Protein AF-A0A8W8LDQ9-F1 (afdb_monomer)

Mean predicted aligned error: 19.58 Å

Structure (mmCIF, N/CA/C/O backbone):
data_AF-A0A8W8LDQ9-F1
#
_entry.id   AF-A0A8W8LDQ9-F1
#
loop_
_atom_site.group_PDB
_atom_site.id
_atom_site.type_symbol
_atom_site.label_atom_id
_atom_site.label_alt_id
_atom_site.label_comp_id
_atom_site.label_asym_id
_atom_site.label_entity_id
_atom_site.label_seq_id
_atom_site.pdbx_PDB_ins_code
_atom_site.Cartn_x
_atom_site.Cartn_y
_atom_site.Cartn_z
_atom_site.occupancy
_atom_site.B_iso_or_equiv
_atom_site.auth_seq_id
_atom_site.auth_comp_id
_atom_site.auth_asym_id
_atom_site.auth_atom_id
_atom_site.pdbx_PDB_model_num
ATOM 1 N N . SER A 1 1 ? -53.002 11.509 54.269 1.00 42.97 1 SER A N 1
ATOM 2 C CA . SER A 1 1 ? -52.691 11.162 52.870 1.00 42.97 1 SER A CA 1
ATOM 3 C C . SER A 1 1 ? -51.619 10.084 52.879 1.00 42.97 1 SER A C 1
ATOM 5 O O . SER A 1 1 ? -50.500 10.363 53.295 1.00 42.97 1 SER A O 1
ATOM 7 N N . GLY A 1 2 ? -52.001 8.831 52.618 1.00 49.06 2 G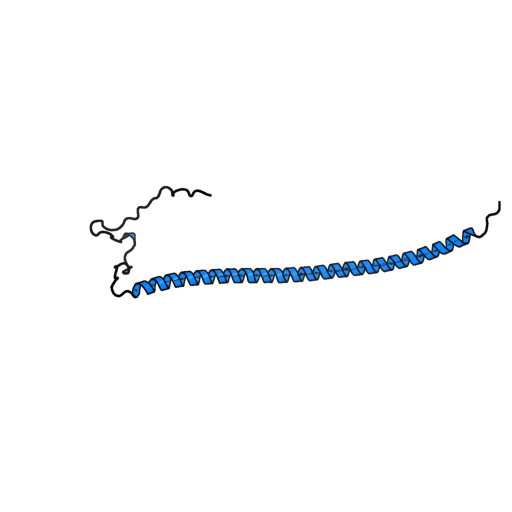LY A N 1
ATOM 8 C CA . GLY A 1 2 ? -51.138 7.654 52.767 1.00 49.06 2 GLY A CA 1
ATOM 9 C C . GLY A 1 2 ? -50.309 7.402 51.510 1.00 49.06 2 GLY A C 1
ATOM 10 O O . GLY A 1 2 ? -50.851 7.410 50.410 1.00 49.06 2 GLY A O 1
ATOM 11 N N . LYS A 1 3 ? -49.001 7.188 51.671 1.00 54.78 3 LYS A N 1
ATOM 12 C CA . LYS A 1 3 ? -48.111 6.778 50.578 1.00 54.78 3 LYS A CA 1
ATOM 13 C C . LYS A 1 3 ? -48.376 5.306 50.257 1.00 54.78 3 LYS A C 1
ATOM 15 O O . LYS A 1 3 ? -48.290 4.456 51.141 1.00 54.78 3 LYS A O 1
ATOM 20 N N . THR A 1 4 ? -48.731 5.015 49.012 1.00 60.22 4 THR A N 1
ATOM 21 C CA . THR A 1 4 ? -48.958 3.659 48.509 1.00 60.22 4 THR A CA 1
ATOM 22 C C . THR A 1 4 ? -47.639 2.882 48.400 1.00 60.22 4 THR A C 1
ATOM 24 O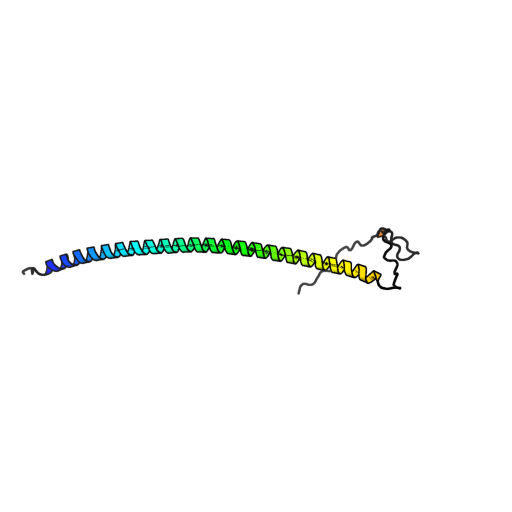 O . THR A 1 4 ? -46.700 3.383 47.790 1.00 60.22 4 THR A O 1
ATOM 27 N N . PRO A 1 5 ? -47.550 1.630 48.892 1.00 56.41 5 PRO A N 1
ATOM 28 C CA . PRO A 1 5 ? -46.340 0.796 48.786 1.00 56.41 5 PRO A CA 1
ATOM 29 C C . PRO A 1 5 ? -45.952 0.327 47.367 1.00 56.41 5 PRO A C 1
ATOM 31 O O . PRO A 1 5 ? -45.056 -0.502 47.229 1.00 56.41 5 PRO A O 1
ATOM 34 N N . ARG A 1 6 ? -46.635 0.789 46.308 1.00 56.50 6 ARG A N 1
ATOM 35 C CA . ARG A 1 6 ? -46.410 0.325 44.925 1.00 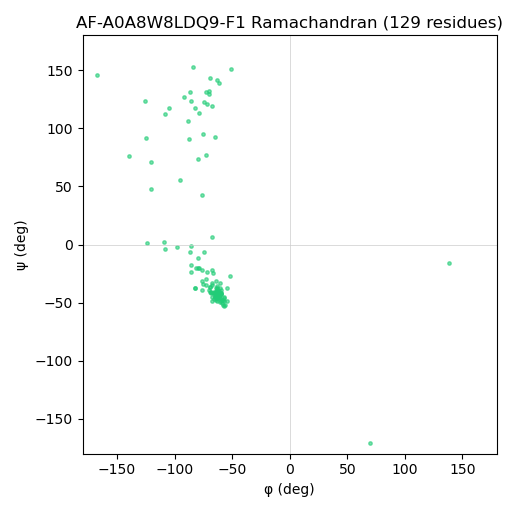56.50 6 ARG A CA 1
ATOM 36 C C . ARG A 1 6 ? -45.284 1.063 44.198 1.00 56.50 6 ARG A C 1
ATOM 38 O O . ARG A 1 6 ? -44.665 0.467 43.326 1.00 56.50 6 ARG A O 1
ATOM 45 N N . ASP A 1 7 ? -44.950 2.282 44.610 1.00 55.62 7 ASP A N 1
ATOM 46 C CA . ASP A 1 7 ? -43.981 3.117 43.884 1.00 55.62 7 ASP A CA 1
ATOM 47 C C . ASP A 1 7 ? -42.513 2.743 44.158 1.00 55.62 7 ASP A C 1
ATOM 49 O O . ASP A 1 7 ? -41.613 3.164 43.437 1.00 55.62 7 ASP A O 1
ATOM 53 N N . LEU A 1 8 ? -42.255 1.907 45.170 1.00 54.25 8 LEU A N 1
ATOM 54 C CA . LEU A 1 8 ? -40.904 1.456 45.525 1.00 54.25 8 LEU A CA 1
ATOM 55 C C . LEU A 1 8 ? -40.435 0.233 44.719 1.00 54.25 8 LEU A C 1
ATOM 57 O O . LEU A 1 8 ? -39.238 -0.018 44.664 1.00 54.25 8 LEU A O 1
ATOM 61 N N . LYS A 1 9 ? -41.342 -0.513 44.066 1.00 54.81 9 LYS A N 1
ATOM 62 C CA . LYS A 1 9 ? -40.970 -1.704 43.275 1.00 54.81 9 LYS A CA 1
ATOM 63 C C . LYS A 1 9 ? -40.460 -1.384 41.867 1.00 54.81 9 LYS A C 1
ATOM 65 O O . LYS A 1 9 ? -39.759 -2.202 41.286 1.00 54.81 9 LYS A O 1
ATOM 70 N N . ASN A 1 10 ? -40.765 -0.202 41.335 1.00 54.75 10 ASN A N 1
ATOM 71 C CA . ASN A 1 10 ? -40.335 0.194 39.991 1.00 54.75 10 ASN A CA 1
ATOM 72 C C . ASN A 1 10 ? -38.875 0.678 39.938 1.00 54.75 10 ASN A C 1
ATOM 74 O O . ASN A 1 10 ? -38.274 0.678 38.868 1.00 54.75 10 ASN A O 1
ATOM 78 N N . PHE A 1 11 ? -38.289 1.080 41.070 1.00 53.28 11 PHE A N 1
ATOM 79 C CA . PHE A 1 11 ? -36.889 1.516 41.118 1.00 53.28 11 PHE A CA 1
ATOM 80 C C . PHE A 1 11 ? -35.894 0.345 41.052 1.00 53.28 11 PHE A C 1
ATOM 82 O O . PHE A 1 11 ? -34.825 0.497 40.461 1.00 53.28 11 PHE A O 1
ATOM 89 N N . ASP A 1 12 ? -36.251 -0.827 41.587 1.00 56.81 12 ASP A N 1
ATOM 90 C CA . ASP A 1 12 ? -35.403 -2.028 41.521 1.00 56.81 12 ASP A CA 1
ATOM 91 C C . ASP A 1 12 ? -35.362 -2.649 40.112 1.00 56.81 12 ASP A C 1
ATOM 93 O O . ASP A 1 12 ? -34.306 -3.098 39.669 1.00 56.81 12 ASP A O 1
ATOM 97 N N . ASP A 1 13 ? -36.465 -2.591 39.361 1.00 57.09 13 ASP A N 1
ATOM 98 C CA . ASP A 1 13 ? -36.544 -3.096 37.978 1.00 57.09 13 ASP A CA 1
ATOM 99 C C . ASP A 1 13 ? -35.678 -2.258 37.006 1.00 57.09 13 ASP A C 1
ATOM 101 O O . ASP A 1 13 ? -34.993 -2.775 36.122 1.00 57.09 13 ASP A O 1
ATOM 105 N N . LEU A 1 14 ? -35.591 -0.944 37.247 1.00 58.03 14 LEU A N 1
ATOM 106 C CA . LEU A 1 14 ? -34.692 -0.036 36.522 1.00 58.03 14 LEU A CA 1
ATOM 107 C C . LEU A 1 14 ? -33.213 -0.222 36.905 1.00 58.03 14 LEU A C 1
ATOM 109 O O . LEU A 1 14 ? -32.324 -0.003 36.078 1.00 58.03 14 LEU A O 1
ATOM 113 N N . SER A 1 15 ? -32.935 -0.638 38.144 1.00 62.72 15 SER A N 1
ATOM 114 C CA . SER A 1 15 ? -31.578 -0.909 38.638 1.00 62.72 15 SER A CA 1
ATOM 115 C C . SER A 1 15 ? -30.950 -2.109 37.926 1.00 62.72 15 SER A C 1
ATOM 117 O O . SER A 1 15 ? -29.787 -2.048 37.519 1.00 62.72 15 SER A O 1
ATOM 119 N N . ASP A 1 16 ? -31.713 -3.180 37.704 1.00 59.50 16 ASP A N 1
ATOM 120 C CA . ASP A 1 16 ? -31.239 -4.349 36.959 1.00 59.50 16 ASP A CA 1
ATOM 121 C C . ASP A 1 16 ? -31.195 -4.105 35.445 1.00 59.50 16 ASP A C 1
ATOM 123 O O . ASP A 1 16 ? -30.199 -4.472 34.810 1.00 59.50 16 ASP A O 1
ATOM 127 N N . ALA A 1 17 ? -32.178 -3.396 34.876 1.00 62.47 17 ALA A N 1
ATOM 128 C CA . ALA A 1 17 ? -32.149 -2.958 33.477 1.00 62.47 17 ALA A CA 1
ATOM 129 C C . ALA A 1 17 ? -30.869 -2.165 33.141 1.00 62.47 17 ALA A C 1
ATOM 131 O O . ALA A 1 17 ? -30.265 -2.370 32.085 1.00 62.47 17 ALA A O 1
ATOM 132 N N . ASN A 1 18 ? -30.386 -1.337 34.074 1.00 77.38 18 ASN A N 1
ATOM 133 C CA . ASN A 1 18 ? -29.137 -0.591 33.926 1.00 77.38 18 ASN A CA 1
ATOM 134 C C . ASN A 1 18 ? -27.897 -1.513 33.868 1.00 77.38 18 ASN A C 1
ATOM 136 O O . ASN A 1 18 ? -27.016 -1.331 33.032 1.00 77.38 18 ASN A O 1
ATOM 140 N N . LYS A 1 19 ? -27.837 -2.569 34.691 1.00 86.00 19 LYS A N 1
ATOM 141 C CA . LYS A 1 19 ? -26.694 -3.510 34.734 1.00 86.00 19 LYS A CA 1
ATOM 142 C C . LYS A 1 19 ? -26.585 -4.344 33.460 1.00 86.00 19 LYS A C 1
ATOM 144 O O . LYS A 1 19 ? -25.482 -4.586 32.970 1.00 86.00 19 LYS A O 1
ATOM 149 N N . TYR A 1 20 ? -27.714 -4.817 32.930 1.00 88.88 20 TYR A N 1
ATOM 150 C CA . TYR A 1 20 ? -27.731 -5.564 31.669 1.00 88.88 20 TYR A CA 1
ATOM 151 C C . TYR A 1 20 ? -27.375 -4.669 30.484 1.00 88.88 20 TYR A C 1
ATOM 153 O O . TYR A 1 20 ? -26.580 -5.084 29.640 1.00 88.88 20 TYR A O 1
ATOM 161 N N . MET A 1 21 ? -27.884 -3.434 30.466 1.00 92.06 21 MET A N 1
ATOM 162 C CA . MET A 1 21 ? -27.540 -2.443 29.449 1.00 92.06 21 MET A CA 1
ATOM 163 C C . MET A 1 21 ? -26.037 -2.138 29.451 1.00 92.06 21 MET A C 1
ATOM 165 O O . MET A 1 21 ? -25.398 -2.234 28.407 1.00 92.06 21 MET A O 1
ATOM 169 N N . ILE A 1 22 ? -25.445 -1.873 30.622 1.00 91.31 22 ILE A N 1
ATOM 170 C CA . ILE A 1 22 ? -24.002 -1.617 30.761 1.00 91.31 22 ILE A CA 1
ATOM 171 C C . ILE A 1 22 ? -23.182 -2.794 30.221 1.00 91.31 22 ILE A C 1
ATOM 173 O O . ILE A 1 22 ? -22.305 -2.592 29.384 1.00 91.31 22 ILE A O 1
ATOM 177 N N . ARG A 1 23 ? -23.506 -4.035 30.607 1.00 94.81 23 ARG A N 1
ATOM 178 C CA . ARG A 1 23 ? -22.792 -5.221 30.097 1.00 94.81 23 ARG A CA 1
ATOM 179 C C . ARG A 1 23 ? -22.942 -5.401 28.587 1.00 94.81 23 ARG A C 1
ATOM 181 O O . ARG A 1 23 ? -22.016 -5.882 27.937 1.00 94.81 23 ARG A O 1
ATOM 188 N N . SER A 1 24 ? -24.109 -5.076 28.029 1.00 94.88 24 SER A N 1
ATOM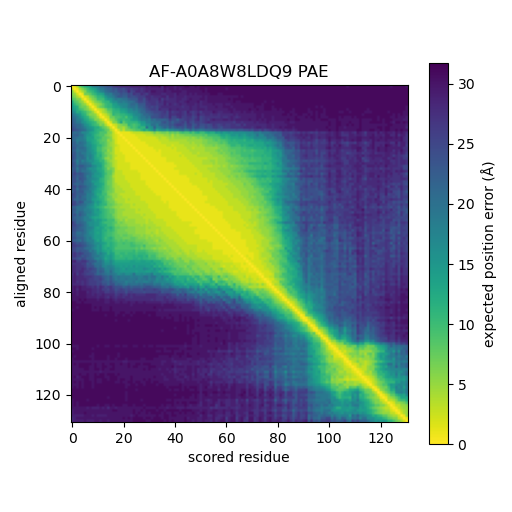 189 C CA . SER A 1 24 ? -24.336 -5.143 26.583 1.00 94.88 24 SER A CA 1
ATOM 190 C C . SER A 1 24 ? -23.466 -4.124 25.849 1.00 94.88 24 SER A C 1
ATOM 192 O O . SER A 1 24 ? -22.768 -4.486 24.905 1.00 94.88 24 SER A O 1
ATOM 194 N N . LEU A 1 25 ? -23.434 -2.884 26.341 1.00 95.62 25 LEU A N 1
ATOM 195 C CA . LEU A 1 25 ? -22.609 -1.811 25.788 1.00 95.62 25 LEU A CA 1
ATOM 196 C C . LEU A 1 25 ? -21.110 -2.108 25.913 1.00 95.62 25 LEU A C 1
ATOM 198 O O . LEU A 1 25 ? -20.347 -1.825 24.996 1.00 95.62 25 LEU A O 1
ATOM 202 N N . GLU A 1 26 ? -20.664 -2.721 27.011 1.00 96.69 26 GLU A N 1
ATOM 203 C CA . GLU A 1 26 ? -19.271 -3.153 27.171 1.00 96.69 26 GLU A CA 1
ATOM 204 C C . GLU A 1 26 ? -18.882 -4.222 26.146 1.00 96.69 26 GLU A C 1
ATOM 206 O O . GLU A 1 26 ? -17.808 -4.138 25.548 1.00 96.69 26 GLU A O 1
ATOM 211 N N . LYS A 1 27 ? -19.756 -5.206 25.901 1.00 97.94 27 LYS A N 1
ATOM 212 C CA . LYS A 1 27 ? -19.538 -6.224 24.862 1.00 97.94 27 LYS A CA 1
ATOM 213 C C . LYS A 1 27 ? -19.495 -5.604 23.471 1.00 97.94 27 LYS A C 1
ATOM 215 O O . LYS A 1 27 ? -18.595 -5.922 22.697 1.00 97.94 27 LYS A O 1
ATOM 220 N N . GLU A 1 28 ? -20.435 -4.714 23.165 1.00 98.00 28 GLU A N 1
ATOM 221 C CA . GLU A 1 28 ? -20.485 -4.014 21.883 1.00 98.00 28 GLU A CA 1
ATOM 222 C C . GLU A 1 28 ? -19.235 -3.158 21.670 1.00 98.00 28 GLU A C 1
ATOM 224 O O . GLU A 1 28 ? -18.588 -3.265 20.632 1.00 98.00 28 GLU A O 1
ATOM 229 N N . LYS A 1 29 ? -18.809 -2.402 22.688 1.00 97.94 29 LYS A N 1
ATOM 230 C CA . LYS A 1 29 ? -17.551 -1.650 22.668 1.00 97.94 29 LYS A CA 1
ATOM 231 C C . LYS A 1 29 ? -16.363 -2.553 22.340 1.00 97.94 29 LYS A C 1
ATOM 233 O O . LYS A 1 29 ? -15.566 -2.202 21.475 1.00 97.94 29 LYS A O 1
ATOM 238 N N . GLN A 1 30 ? -16.230 -3.699 23.008 1.00 98.50 30 GLN A N 1
ATOM 239 C CA . GLN A 1 30 ? -15.128 -4.633 22.750 1.00 98.50 30 GLN A CA 1
ATOM 240 C C . GLN A 1 30 ? -15.177 -5.197 21.326 1.00 98.50 30 GLN A C 1
ATOM 242 O O . GLN A 1 30 ? -14.142 -5.308 20.667 1.00 98.50 30 GLN A O 1
ATOM 247 N N . MET A 1 31 ? -16.376 -5.504 20.827 1.00 98.56 31 MET A N 1
ATOM 248 C CA . MET A 1 31 ? -16.573 -5.978 19.461 1.00 98.56 31 MET A CA 1
ATOM 249 C C . MET A 1 31 ? -16.181 -4.914 18.431 1.00 98.56 31 MET A C 1
ATOM 251 O O . MET A 1 31 ? -15.397 -5.205 17.529 1.00 98.56 31 MET A O 1
ATOM 255 N N . LEU A 1 32 ? -16.642 -3.672 18.603 1.00 98.56 32 LEU A N 1
ATOM 256 C CA . LEU A 1 32 ? -16.301 -2.544 17.733 1.00 98.56 32 LEU A CA 1
ATOM 257 C C . LEU A 1 32 ? -14.800 -2.235 17.762 1.00 98.56 32 LEU A C 1
ATOM 259 O O . LEU A 1 32 ? -14.190 -2.023 16.720 1.00 98.56 32 LEU A O 1
ATOM 263 N N . GLN A 1 33 ? -14.167 -2.282 18.937 1.00 98.62 33 GLN A N 1
ATOM 264 C CA . GLN A 1 33 ? -12.713 -2.131 19.062 1.00 98.62 33 GLN A CA 1
ATOM 265 C C . GLN A 1 33 ? -11.939 -3.265 18.374 1.00 98.62 33 GLN A C 1
ATOM 267 O O . GLN A 1 33 ? -10.823 -3.053 17.898 1.00 98.62 33 GLN A O 1
ATOM 272 N N . GLY A 1 34 ? -12.496 -4.476 18.337 1.00 98.62 34 GLY A N 1
ATOM 273 C CA . GLY A 1 34 ? -11.951 -5.589 17.561 1.00 98.62 34 GLY A CA 1
ATOM 274 C C . GLY A 1 34 ? -12.061 -5.343 16.057 1.00 98.62 34 GLY A C 1
ATOM 275 O O . GLY A 1 34 ? -11.063 -5.452 15.352 1.00 98.62 34 GLY A O 1
ATOM 276 N N . GLN A 1 35 ? -13.245 -4.946 15.587 1.00 98.69 35 GLN A N 1
ATOM 277 C CA . GLN A 1 35 ? -13.487 -4.621 14.178 1.00 98.69 35 GLN A CA 1
ATOM 278 C C . GLN A 1 35 ? -12.601 -3.473 13.690 1.00 98.69 35 GLN A C 1
ATOM 280 O O . GLN A 1 35 ? -12.044 -3.554 12.601 1.00 98.69 35 GLN A O 1
ATOM 285 N N . MET A 1 36 ? -12.421 -2.435 14.508 1.00 98.69 36 MET A N 1
ATOM 286 C CA . MET A 1 36 ? -11.538 -1.314 14.188 1.00 98.69 36 MET A CA 1
ATOM 287 C C . MET A 1 36 ? -10.101 -1.790 13.951 1.00 98.69 36 MET A C 1
ATOM 289 O O . MET A 1 36 ? -9.525 -1.478 12.915 1.00 98.69 36 MET A O 1
ATOM 293 N N . ARG A 1 37 ? -9.561 -2.627 14.847 1.00 98.69 37 ARG A N 1
ATOM 294 C CA . ARG A 1 37 ? -8.213 -3.196 14.692 1.00 98.69 37 ARG A CA 1
ATOM 295 C C . ARG A 1 37 ? -8.082 -4.099 13.465 1.00 98.69 37 ARG A C 1
ATOM 297 O O . ARG A 1 37 ? -7.041 -4.084 12.817 1.00 98.69 37 ARG A O 1
ATOM 304 N N . ASP A 1 38 ? -9.111 -4.884 13.146 1.00 98.69 38 ASP A N 1
ATOM 305 C CA . ASP A 1 38 ? -9.114 -5.728 11.944 1.00 98.69 38 ASP A CA 1
ATOM 306 C C . ASP A 1 38 ? -9.080 -4.883 10.663 1.00 98.69 38 ASP A C 1
ATOM 308 O O . ASP A 1 38 ? -8.282 -5.139 9.762 1.00 98.69 38 ASP A O 1
ATOM 312 N N . ILE A 1 39 ? -9.893 -3.824 10.607 1.00 98.62 39 ILE A N 1
ATOM 313 C CA . ILE A 1 39 ? -9.918 -2.891 9.476 1.00 98.62 39 ILE A CA 1
ATOM 314 C C . ILE A 1 39 ? -8.574 -2.170 9.339 1.00 98.62 39 ILE A C 1
ATOM 316 O O . ILE A 1 39 ? -8.040 -2.097 8.234 1.00 98.62 39 ILE A O 1
ATOM 320 N N . GLU A 1 40 ? -8.003 -1.680 10.441 1.00 98.62 40 GLU A N 1
ATOM 321 C CA . GLU A 1 40 ? -6.674 -1.058 10.455 1.00 98.62 40 GLU A CA 1
ATOM 322 C C . GLU A 1 40 ? -5.602 -2.014 9.918 1.00 98.62 40 GLU A C 1
ATOM 324 O O . GLU A 1 40 ? -4.793 -1.632 9.070 1.00 98.62 40 GLU A O 1
ATOM 329 N N . TRP A 1 41 ? -5.624 -3.275 10.358 1.00 98.75 41 TRP A N 1
ATOM 330 C CA . TRP A 1 41 ? -4.686 -4.289 9.887 1.00 98.75 41 TRP A CA 1
ATOM 331 C C . TRP A 1 41 ? -4.855 -4.577 8.393 1.00 98.75 41 TRP A C 1
ATOM 333 O O . TRP A 1 41 ? -3.872 -4.598 7.651 1.00 98.75 41 TRP A O 1
ATOM 343 N N . ARG A 1 42 ? -6.094 -4.751 7.920 1.00 98.75 42 ARG A N 1
ATOM 344 C CA . ARG A 1 42 ? -6.383 -4.969 6.496 1.00 98.75 42 ARG A CA 1
ATOM 345 C C . ARG A 1 42 ? -5.913 -3.803 5.635 1.00 98.75 42 ARG A C 1
ATOM 347 O O . ARG A 1 42 ? -5.325 -4.039 4.583 1.00 98.75 42 ARG A O 1
ATOM 354 N N . LEU A 1 43 ? -6.134 -2.572 6.092 1.00 98.69 43 LEU A N 1
ATOM 355 C CA . LEU A 1 43 ? -5.703 -1.367 5.390 1.00 98.69 43 LEU A CA 1
ATOM 356 C C . LEU A 1 43 ? -4.173 -1.286 5.291 1.00 98.69 43 LEU A C 1
ATOM 358 O O . LEU A 1 43 ? -3.643 -0.957 4.231 1.00 98.69 43 LEU A O 1
ATOM 362 N N . ASP A 1 44 ? -3.452 -1.623 6.363 1.00 98.62 44 ASP A N 1
ATOM 363 C CA . ASP A 1 44 ? -1.986 -1.690 6.353 1.00 98.62 44 ASP A CA 1
ATOM 364 C C . ASP A 1 44 ? -1.470 -2.740 5.355 1.00 98.62 44 ASP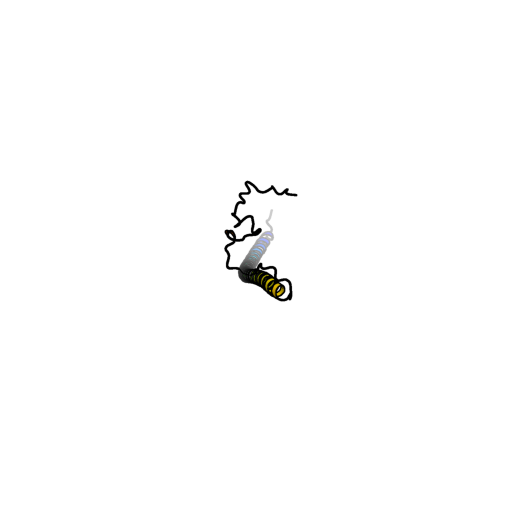 A C 1
ATOM 366 O O . ASP A 1 44 ? -0.551 -2.468 4.577 1.00 98.62 44 ASP A O 1
ATOM 370 N N . GLN A 1 45 ? -2.088 -3.924 5.321 1.00 98.69 45 GLN A N 1
ATOM 371 C CA . GLN A 1 45 ? -1.722 -4.966 4.360 1.00 98.69 45 GLN A CA 1
ATOM 372 C C . GLN A 1 45 ? -2.008 -4.551 2.913 1.00 98.69 45 GLN A C 1
ATOM 374 O O . GLN A 1 45 ? -1.153 -4.729 2.043 1.00 98.69 45 GLN A O 1
ATOM 379 N N . GLU A 1 46 ? -3.179 -3.970 2.650 1.00 98.50 46 GLU A N 1
ATOM 380 C CA . GLU A 1 46 ? -3.556 -3.487 1.321 1.00 98.50 46 GLU A CA 1
ATOM 381 C C . GLU A 1 46 ? -2.629 -2.362 0.848 1.00 98.50 46 GLU A C 1
ATOM 383 O O . GLU A 1 46 ? -2.144 -2.400 -0.282 1.00 98.50 46 GLU A O 1
ATOM 388 N N . SER A 1 47 ? -2.294 -1.418 1.731 1.00 98.62 47 SER A N 1
ATOM 389 C CA . SER A 1 47 ? -1.339 -0.345 1.450 1.00 98.62 47 SER A CA 1
ATOM 390 C C . SER A 1 47 ? 0.035 -0.898 1.055 1.00 98.62 47 SER A C 1
ATOM 392 O O . SER A 1 47 ? 0.591 -0.526 0.018 1.00 98.62 47 SER A O 1
ATOM 394 N N . LYS A 1 48 ? 0.565 -1.865 1.816 1.00 98.69 48 LYS A N 1
ATOM 395 C CA . LYS A 1 48 ? 1.840 -2.533 1.497 1.00 98.69 48 LYS A CA 1
ATOM 396 C C . LYS A 1 48 ? 1.794 -3.249 0.149 1.00 98.69 48 LYS A C 1
ATOM 398 O O . LYS A 1 48 ? 2.724 -3.109 -0.648 1.00 98.69 48 LYS A O 1
ATOM 403 N N . ALA A 1 49 ? 0.723 -3.994 -0.120 1.00 98.62 49 ALA A N 1
ATOM 404 C CA . ALA A 1 49 ? 0.541 -4.697 -1.385 1.00 98.62 49 ALA A CA 1
ATOM 405 C C . ALA A 1 49 ? 0.451 -3.722 -2.570 1.00 98.62 49 ALA A C 1
ATOM 407 O O . ALA A 1 49 ? 1.113 -3.929 -3.589 1.00 98.62 49 ALA A O 1
ATOM 408 N N . TYR A 1 50 ? -0.301 -2.630 -2.413 1.00 98.69 50 TYR A N 1
ATOM 409 C CA . TYR A 1 50 ? -0.428 -1.577 -3.415 1.00 98.69 50 TYR A CA 1
ATOM 410 C C . TYR A 1 50 ? 0.919 -0.925 -3.727 1.00 98.69 50 TYR A C 1
ATOM 412 O O . TYR A 1 50 ? 1.292 -0.812 -4.895 1.00 98.69 50 TYR A O 1
ATOM 420 N N . HIS A 1 51 ? 1.671 -0.520 -2.701 1.00 98.75 51 HIS A N 1
ATOM 421 C CA . HIS A 1 51 ? 2.972 0.113 -2.899 1.00 98.75 51 HIS A CA 1
ATOM 422 C C . HIS A 1 51 ? 3.951 -0.822 -3.608 1.00 98.75 51 HIS A C 1
ATOM 424 O O . HIS A 1 51 ? 4.571 -0.407 -4.587 1.00 98.75 51 HIS A O 1
ATOM 430 N N . LYS A 1 52 ? 4.002 -2.097 -3.202 1.00 98.56 52 LYS A N 1
ATOM 431 C CA . LYS A 1 52 ? 4.818 -3.116 -3.869 1.00 98.56 52 LYS A CA 1
ATOM 432 C C . LYS A 1 52 ? 4.459 -3.252 -5.354 1.00 98.56 52 LYS A C 1
ATOM 434 O O . LYS A 1 52 ? 5.330 -3.111 -6.208 1.00 98.56 52 LYS A O 1
ATOM 439 N N . ALA A 1 53 ? 3.180 -3.459 -5.667 1.00 98.44 53 ALA A N 1
ATOM 440 C CA . ALA A 1 53 ? 2.720 -3.613 -7.048 1.00 98.44 53 ALA A CA 1
ATOM 441 C C . ALA A 1 53 ? 2.950 -2.343 -7.888 1.00 98.44 53 ALA A C 1
ATOM 443 O O . ALA A 1 53 ? 3.301 -2.410 -9.067 1.00 98.44 53 ALA A O 1
ATOM 444 N N . ASN A 1 54 ? 2.775 -1.160 -7.296 1.00 98.38 54 ASN A N 1
ATOM 445 C CA . ASN A 1 54 ? 3.010 0.102 -7.988 1.00 98.38 54 ASN A CA 1
ATOM 446 C C . ASN A 1 54 ? 4.497 0.335 -8.284 1.00 98.38 54 ASN A C 1
ATOM 448 O O . ASN A 1 54 ? 4.822 0.868 -9.346 1.00 98.38 54 ASN A O 1
ATOM 452 N N . ASP A 1 55 ? 5.393 -0.058 -7.384 1.00 98.50 55 ASP A N 1
ATOM 453 C CA . ASP A 1 55 ? 6.830 0.047 -7.624 1.00 98.50 55 ASP A CA 1
ATOM 454 C C . ASP A 1 55 ? 7.296 -0.960 -8.686 1.00 98.50 55 ASP A C 1
ATOM 456 O O . ASP A 1 55 ? 8.033 -0.575 -9.593 1.00 98.50 55 ASP A O 1
ATOM 460 N N . GLU A 1 56 ? 6.767 -2.188 -8.692 1.00 98.25 56 GLU A N 1
ATOM 461 C CA . GLU A 1 56 ? 6.967 -3.148 -9.792 1.00 98.25 56 GLU A CA 1
ATOM 462 C C . GLU A 1 56 ? 6.493 -2.570 -11.138 1.00 98.25 56 GLU A C 1
ATOM 464 O O . GLU A 1 56 ? 7.225 -2.578 -12.130 1.00 98.25 56 GLU A O 1
ATOM 469 N N . ARG A 1 57 ? 5.300 -1.960 -11.174 1.00 98.56 57 ARG A N 1
ATOM 470 C CA . ARG A 1 57 ? 4.766 -1.299 -12.376 1.00 98.56 57 ARG A CA 1
ATOM 471 C C . ARG A 1 57 ? 5.671 -0.168 -12.874 1.00 98.56 57 ARG A C 1
ATOM 473 O O . ARG A 1 57 ? 5.840 -0.009 -14.088 1.00 98.56 57 ARG A O 1
ATOM 480 N N . LYS A 1 58 ? 6.229 0.650 -11.972 1.00 98.50 58 LYS A N 1
ATOM 481 C CA . LYS A 1 58 ? 7.183 1.711 -12.341 1.00 98.50 58 LYS A CA 1
ATOM 482 C C . LYS A 1 58 ? 8.450 1.114 -12.941 1.00 98.50 58 LYS A C 1
ATOM 484 O O . LYS A 1 58 ? 8.884 1.601 -13.981 1.00 98.50 58 LYS A O 1
ATOM 489 N N . THR A 1 59 ? 8.991 0.057 -12.337 1.00 98.38 59 THR A N 1
ATOM 490 C CA . THR A 1 59 ? 10.167 -0.658 -12.850 1.00 98.38 59 THR A CA 1
ATOM 491 C C . THR A 1 59 ? 9.931 -1.137 -14.279 1.00 98.38 59 THR A C 1
ATOM 493 O O . THR A 1 59 ? 10.671 -0.743 -15.178 1.00 98.38 59 THR A O 1
ATOM 496 N N . TYR A 1 60 ? 8.829 -1.847 -14.542 1.00 98.19 60 TYR A N 1
ATOM 497 C CA . TYR A 1 60 ? 8.496 -2.276 -15.905 1.00 98.19 60 TYR A CA 1
ATOM 498 C C . TYR A 1 60 ? 8.307 -1.106 -16.872 1.00 98.19 60 TYR A C 1
ATOM 500 O O . TYR A 1 60 ? 8.726 -1.168 -18.026 1.00 98.19 60 TYR A O 1
ATOM 508 N N . SER A 1 61 ? 7.708 -0.004 -16.415 1.00 98.25 61 SER A N 1
ATOM 509 C CA . SER A 1 61 ? 7.546 1.192 -17.249 1.00 98.25 61 SER A CA 1
ATOM 510 C C . SER A 1 61 ? 8.901 1.776 -17.673 1.00 98.25 61 SER A C 1
ATOM 512 O O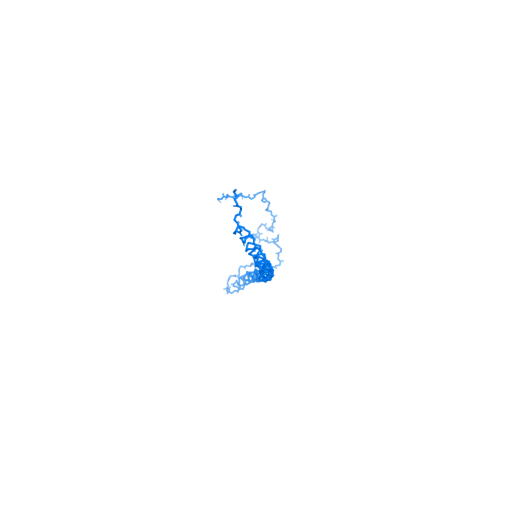 . SER A 1 61 ? 9.060 2.188 -18.823 1.00 98.25 61 SER A O 1
ATOM 514 N N . LEU A 1 62 ? 9.886 1.789 -16.769 1.00 97.75 62 LEU A N 1
ATOM 515 C CA . LEU A 1 62 ? 11.247 2.235 -17.067 1.00 97.75 62 LEU A CA 1
ATOM 516 C C . LEU A 1 62 ? 11.952 1.288 -18.044 1.00 97.75 62 LEU A C 1
ATOM 518 O O . LEU A 1 62 ? 12.533 1.758 -19.021 1.00 97.75 62 LEU A O 1
ATOM 522 N N . GLU A 1 63 ? 11.851 -0.025 -17.841 1.00 97.69 63 GLU A N 1
ATOM 523 C CA . GLU A 1 63 ? 12.441 -1.034 -18.733 1.00 97.69 63 GLU A CA 1
ATOM 524 C C . GLU A 1 63 ? 11.862 -0.966 -20.150 1.00 97.69 63 GLU A C 1
ATOM 526 O O . GLU A 1 63 ? 12.602 -1.003 -21.135 1.00 97.69 63 GLU A O 1
ATOM 531 N N . ILE A 1 64 ? 10.543 -0.793 -20.272 1.00 97.38 64 ILE A N 1
ATOM 532 C CA . ILE A 1 64 ? 9.871 -0.622 -21.564 1.00 97.38 64 ILE A CA 1
ATOM 533 C C . ILE A 1 64 ? 10.381 0.640 -22.262 1.00 97.38 64 ILE A C 1
ATOM 535 O O . ILE A 1 64 ? 10.682 0.604 -23.455 1.00 97.38 64 ILE A O 1
ATOM 539 N N . ASN A 1 65 ? 10.483 1.758 -21.542 1.00 96.81 65 ASN A N 1
ATOM 540 C CA . ASN A 1 65 ? 10.959 3.014 -22.119 1.00 96.81 65 ASN A CA 1
ATOM 541 C C . ASN A 1 65 ? 12.432 2.930 -22.538 1.00 96.81 65 ASN A C 1
ATOM 543 O O . ASN A 1 65 ? 12.775 3.382 -23.630 1.00 96.81 65 ASN A O 1
ATOM 547 N N . SER A 1 66 ? 13.277 2.300 -21.720 1.00 96.38 66 SER A N 1
ATOM 548 C CA . SER A 1 66 ? 14.677 2.026 -22.055 1.00 96.38 66 SER A CA 1
ATOM 549 C C . SER A 1 66 ? 14.784 1.174 -23.324 1.00 96.38 66 SER A C 1
ATOM 551 O O . SER A 1 66 ? 15.436 1.576 -24.287 1.00 96.38 66 SER A O 1
ATOM 553 N N . THR A 1 67 ? 14.044 0.063 -23.380 1.00 95.56 67 THR A N 1
ATOM 554 C CA . THR A 1 67 ? 14.019 -0.846 -24.535 1.00 95.56 67 THR A CA 1
ATOM 555 C C . THR A 1 67 ? 13.535 -0.144 -25.805 1.00 95.56 67 THR A C 1
ATOM 557 O O . THR A 1 67 ? 14.133 -0.298 -26.869 1.00 95.56 67 THR A O 1
ATOM 560 N N . LYS A 1 68 ? 12.480 0.677 -25.711 1.00 94.94 68 LYS A N 1
ATOM 561 C CA . LYS A 1 68 ? 11.979 1.487 -26.835 1.00 94.94 68 LYS A CA 1
ATOM 562 C C . LYS A 1 68 ? 13.039 2.453 -27.361 1.00 94.94 68 LYS A C 1
ATOM 564 O O . LYS A 1 68 ? 13.185 2.574 -28.576 1.00 94.94 68 LYS A O 1
ATOM 569 N N . GLY A 1 69 ? 13.781 3.104 -26.463 1.00 92.44 69 GLY A N 1
ATOM 570 C CA . GLY A 1 69 ? 14.921 3.948 -26.821 1.00 92.44 69 GLY A CA 1
ATOM 571 C C . GLY A 1 69 ? 15.972 3.164 -27.607 1.00 92.44 69 GLY A C 1
ATOM 572 O O . GLY A 1 69 ? 16.298 3.532 -28.733 1.00 92.44 69 GLY A O 1
ATOM 573 N N . SER A 1 70 ? 16.407 2.015 -27.081 1.00 92.94 70 SER A N 1
ATOM 574 C CA . SER A 1 70 ? 17.390 1.155 -27.753 1.00 92.94 70 SER A CA 1
ATOM 575 C C . SER A 1 70 ? 16.925 0.655 -29.125 1.00 92.94 70 SER A C 1
ATOM 577 O O . SER A 1 70 ? 17.719 0.619 -30.065 1.00 92.94 70 SER A O 1
ATOM 579 N N . ILE A 1 71 ? 15.645 0.298 -29.280 1.00 91.94 71 ILE A N 1
ATOM 580 C CA . ILE A 1 71 ? 15.075 -0.105 -30.577 1.00 91.94 71 ILE A CA 1
ATOM 581 C C . ILE A 1 71 ? 15.101 1.060 -31.571 1.00 91.94 71 ILE A C 1
ATOM 583 O O . ILE A 1 71 ? 15.423 0.857 -32.743 1.00 91.94 71 ILE A O 1
ATOM 587 N N . ASN A 1 72 ? 14.771 2.276 -31.131 1.00 89.06 72 ASN A N 1
ATOM 588 C CA . ASN A 1 72 ? 14.815 3.457 -31.988 1.00 89.06 72 ASN A CA 1
ATOM 589 C C . ASN A 1 72 ? 16.249 3.767 -32.448 1.00 89.06 72 ASN A C 1
ATOM 591 O O . ASN A 1 72 ? 16.486 3.987 -33.637 1.00 89.06 72 ASN A O 1
ATOM 595 N N . ASP A 1 73 ? 17.217 3.699 -31.537 1.00 87.56 73 ASP A N 1
ATOM 596 C CA . ASP A 1 73 ? 18.636 3.886 -31.855 1.00 87.56 73 ASP A CA 1
ATOM 597 C C . ASP A 1 73 ? 19.146 2.803 -32.814 1.00 87.56 73 ASP A C 1
ATOM 599 O O . ASP A 1 73 ? 19.863 3.087 -33.775 1.00 87.56 73 ASP A O 1
ATOM 603 N N . PHE A 1 74 ? 18.734 1.550 -32.615 1.00 85.50 74 PHE A N 1
ATOM 604 C CA . PHE A 1 74 ? 19.057 0.463 -33.535 1.00 85.50 74 PHE A CA 1
ATOM 605 C C . PHE A 1 74 ? 18.443 0.694 -34.924 1.00 85.50 74 PHE A C 1
ATOM 607 O O . PHE A 1 74 ? 19.148 0.640 -35.928 1.00 85.50 74 PHE A O 1
ATOM 614 N N . SER A 1 75 ? 17.152 1.029 -34.996 1.00 81.75 75 SER A N 1
ATOM 615 C CA . SER A 1 75 ? 16.440 1.291 -36.254 1.00 81.75 75 SER A CA 1
ATOM 616 C C . SER A 1 75 ? 17.043 2.463 -37.033 1.00 81.75 75 SER A C 1
ATOM 618 O O . SER A 1 75 ? 17.242 2.369 -38.246 1.00 81.75 75 SER A O 1
ATOM 620 N N . THR A 1 76 ? 17.392 3.558 -36.352 1.00 80.06 76 THR A N 1
ATOM 621 C CA . THR A 1 76 ? 18.053 4.708 -36.987 1.00 80.06 76 THR A CA 1
ATOM 622 C C . THR A 1 76 ? 19.445 4.343 -37.501 1.00 80.06 76 THR A C 1
ATOM 624 O O . THR A 1 76 ? 19.763 4.658 -38.649 1.00 80.06 76 THR A O 1
ATOM 627 N N . ARG A 1 77 ? 20.251 3.604 -36.726 1.00 77.88 77 ARG A N 1
ATOM 628 C CA . ARG A 1 77 ? 21.571 3.121 -37.173 1.00 77.88 77 ARG A CA 1
ATOM 629 C C . ARG A 1 77 ? 21.477 2.174 -38.370 1.00 77.88 77 ARG A C 1
ATOM 631 O O . ARG A 1 77 ? 22.249 2.332 -39.312 1.00 77.88 77 ARG A O 1
ATOM 638 N N . THR A 1 78 ? 20.524 1.244 -38.386 1.00 74.19 78 THR A N 1
ATOM 639 C CA . THR A 1 78 ? 20.334 0.302 -39.503 1.00 74.19 78 THR A CA 1
ATOM 640 C C . THR A 1 78 ? 19.822 0.992 -40.767 1.00 74.19 78 THR A C 1
ATOM 642 O O . THR A 1 78 ? 20.256 0.656 -41.868 1.00 74.19 78 THR A O 1
ATOM 645 N N . LYS A 1 79 ? 18.946 2.000 -40.645 1.00 72.50 79 LYS A N 1
ATOM 646 C CA . LYS A 1 79 ? 18.535 2.834 -41.789 1.00 72.50 79 LYS A CA 1
ATOM 647 C C . LYS A 1 79 ? 19.719 3.608 -42.370 1.00 72.50 79 LYS A C 1
ATOM 649 O O . LYS A 1 79 ? 19.880 3.647 -43.588 1.00 72.50 79 LYS A O 1
ATOM 654 N N . LEU A 1 80 ? 20.580 4.163 -41.514 1.00 60.94 80 LEU A N 1
ATOM 655 C CA . LEU A 1 80 ? 21.809 4.831 -41.946 1.00 60.94 80 LEU A CA 1
ATOM 656 C C . LEU A 1 80 ? 22.792 3.854 -42.614 1.00 60.94 80 LEU A C 1
ATOM 658 O O . LEU A 1 80 ? 23.352 4.198 -43.652 1.00 60.94 80 LEU A O 1
ATOM 662 N N . SER A 1 81 ? 22.971 2.630 -42.100 1.00 60.75 81 SER A N 1
ATOM 663 C CA . SER A 1 81 ? 23.855 1.639 -42.740 1.00 60.75 81 SER A CA 1
ATOM 664 C C . SER A 1 81 ? 23.291 1.120 -44.066 1.00 60.75 81 SER A C 1
ATOM 666 O O . SER A 1 81 ? 24.027 1.037 -45.042 1.00 60.75 81 SER A O 1
ATOM 668 N N . SER A 1 82 ? 21.981 0.865 -44.148 1.00 59.00 82 SER A N 1
ATOM 669 C CA . SER A 1 82 ? 21.330 0.399 -45.383 1.00 59.00 82 SER A CA 1
ATOM 670 C C . SER A 1 82 ? 21.335 1.469 -46.475 1.00 59.00 82 SER A C 1
ATOM 672 O O . SER A 1 82 ? 21.486 1.148 -47.647 1.00 59.00 82 SER A O 1
ATOM 674 N N . SER A 1 83 ? 21.239 2.755 -46.111 1.00 57.28 83 SER A N 1
ATOM 675 C CA . SER A 1 83 ? 21.413 3.857 -47.071 1.00 57.28 83 SER A CA 1
ATOM 676 C C . SER A 1 83 ? 22.842 3.955 -47.621 1.00 57.28 83 SER A C 1
ATOM 678 O O . SER A 1 83 ? 23.047 4.461 -48.723 1.00 57.28 83 SER A O 1
ATOM 680 N N . ARG A 1 84 ? 23.826 3.445 -46.871 1.00 51.97 84 ARG A N 1
ATOM 681 C CA . ARG A 1 84 ? 25.237 3.424 -47.257 1.00 51.97 84 ARG A CA 1
ATOM 682 C C . ARG A 1 84 ? 25.549 2.247 -48.190 1.00 51.97 84 ARG A C 1
ATOM 684 O O . ARG A 1 84 ? 26.262 2.459 -49.162 1.00 51.97 84 ARG A O 1
ATOM 691 N N . ASP A 1 85 ? 24.938 1.080 -47.965 1.00 49.00 85 ASP A N 1
ATOM 692 C CA . ASP A 1 85 ? 25.034 -0.089 -48.863 1.00 49.00 85 ASP A CA 1
ATOM 693 C C . ASP A 1 85 ? 24.195 0.059 -50.147 1.00 49.00 85 ASP A C 1
ATOM 695 O O . ASP A 1 85 ? 24.610 -0.371 -51.223 1.00 49.00 85 ASP A O 1
ATOM 699 N N . ALA A 1 86 ? 23.034 0.723 -50.087 1.00 50.19 86 ALA A N 1
ATOM 700 C CA . ALA A 1 86 ? 22.203 0.967 -51.272 1.00 50.19 86 ALA A CA 1
ATOM 701 C C . ALA A 1 86 ? 22.853 1.937 -52.280 1.00 50.19 86 ALA A C 1
ATOM 703 O O . ALA A 1 86 ? 22.521 1.907 -53.465 1.00 50.19 86 ALA A O 1
ATOM 704 N N . LEU A 1 87 ? 23.799 2.775 -51.838 1.00 51.06 87 LEU A N 1
ATOM 705 C CA . LEU A 1 87 ? 24.572 3.644 -52.729 1.00 51.06 87 LEU A CA 1
ATOM 706 C C . LEU A 1 87 ? 25.664 2.880 -53.501 1.00 51.06 87 LEU A C 1
ATOM 708 O O . LEU A 1 87 ? 26.069 3.332 -54.570 1.00 51.06 87 LEU A O 1
ATOM 712 N N . ASP A 1 88 ? 26.101 1.717 -53.009 1.00 48.31 88 ASP A N 1
ATOM 713 C CA . ASP A 1 88 ? 27.194 0.932 -53.608 1.00 48.31 88 ASP A CA 1
ATOM 714 C C . ASP A 1 88 ? 26.713 -0.035 -54.712 1.00 48.31 88 ASP A C 1
ATOM 716 O O . ASP A 1 88 ? 27.513 -0.638 -55.424 1.00 48.31 88 ASP A O 1
ATOM 720 N N . THR A 1 89 ? 25.392 -0.161 -54.908 1.00 47.12 89 THR A N 1
ATOM 721 C CA . THR A 1 89 ? 24.781 -1.134 -55.840 1.00 47.12 89 THR A CA 1
ATOM 722 C C . THR A 1 89 ? 24.413 -0.544 -57.214 1.00 47.12 89 THR A C 1
ATOM 724 O O . THR A 1 89 ? 23.965 -1.279 -58.089 1.00 47.12 89 THR A O 1
ATOM 727 N N . ILE A 1 90 ? 24.610 0.759 -57.473 1.00 47.97 90 ILE A N 1
ATOM 728 C CA . ILE A 1 90 ? 24.356 1.345 -58.808 1.00 47.97 90 ILE A CA 1
ATOM 729 C C . ILE A 1 90 ? 25.634 1.225 -59.660 1.00 47.97 90 ILE A C 1
ATOM 731 O O . ILE A 1 90 ? 26.569 2.012 -59.461 1.00 47.97 90 ILE A O 1
ATOM 735 N N . PRO A 1 91 ? 25.705 0.321 -60.660 1.00 42.00 91 PRO A N 1
ATOM 736 C CA . PRO A 1 91 ? 26.854 0.234 -61.546 1.00 42.00 91 PRO A CA 1
ATOM 737 C C . PRO A 1 91 ? 26.767 1.410 -62.526 1.00 42.00 91 PRO A C 1
ATOM 739 O O . PRO A 1 91 ? 26.046 1.359 -63.517 1.00 42.00 91 PRO A O 1
ATOM 742 N N . GLY A 1 92 ? 27.449 2.513 -62.211 1.00 48.22 92 GLY A N 1
ATOM 743 C CA . GLY A 1 92 ? 27.545 3.682 -63.096 1.00 48.22 92 GLY A CA 1
ATOM 744 C C . GLY A 1 92 ? 27.429 5.044 -62.415 1.00 48.22 92 GLY A C 1
ATOM 745 O O . GLY A 1 92 ? 27.872 6.035 -62.984 1.00 48.22 92 GLY A O 1
ATOM 746 N N . SER A 1 93 ? 26.934 5.124 -61.176 1.00 46.91 93 SER A N 1
ATOM 747 C CA . SER A 1 93 ? 26.867 6.391 -60.431 1.00 46.91 93 SER A CA 1
ATOM 748 C C . SER A 1 93 ? 28.080 6.571 -59.514 1.00 46.91 93 SER A C 1
ATOM 750 O O . SER A 1 93 ? 27.955 6.810 -58.312 1.00 46.91 93 SER A O 1
ATOM 752 N N . ARG A 1 94 ? 29.289 6.499 -60.082 1.00 45.41 94 ARG A N 1
ATOM 753 C CA . ARG A 1 94 ? 30.485 7.021 -59.407 1.00 45.41 94 ARG A CA 1
ATOM 754 C C . ARG A 1 94 ? 30.440 8.546 -59.450 1.00 45.41 94 ARG A C 1
ATOM 756 O O . ARG A 1 94 ? 31.151 9.179 -60.222 1.00 45.41 94 ARG A O 1
ATOM 763 N N . THR A 1 95 ? 29.625 9.156 -58.592 1.00 49.94 95 THR A N 1
ATOM 764 C CA . THR A 1 95 ? 30.018 10.480 -58.102 1.00 49.94 95 THR A CA 1
ATOM 765 C C . THR A 1 95 ? 31.215 10.255 -57.172 1.00 49.94 95 THR A C 1
ATOM 767 O O . THR A 1 95 ? 31.149 9.382 -56.305 1.00 49.94 95 THR A O 1
ATOM 770 N N . PRO A 1 96 ? 32.337 10.974 -57.333 1.00 50.03 96 PRO A N 1
ATOM 771 C CA . PRO A 1 96 ? 33.571 10.732 -56.582 1.00 50.03 96 PRO A CA 1
ATOM 772 C C . PRO A 1 96 ? 33.479 11.274 -55.143 1.00 50.03 96 PRO A C 1
ATOM 774 O O . PRO A 1 96 ? 34.400 11.902 -54.635 1.00 50.03 96 PRO A O 1
ATOM 777 N N . ARG A 1 97 ? 32.345 11.066 -54.463 1.00 53.53 97 ARG A N 1
ATOM 778 C CA . ARG A 1 97 ? 32.117 11.528 -53.087 1.00 53.53 97 ARG A CA 1
ATOM 779 C C . ARG A 1 97 ? 32.630 10.554 -52.022 1.00 53.53 97 ARG A C 1
ATOM 781 O O . ARG A 1 97 ? 32.553 10.876 -50.842 1.00 53.53 97 ARG A O 1
ATOM 788 N N . SER A 1 98 ? 33.197 9.413 -52.422 1.00 52.50 98 SER A N 1
ATOM 789 C CA . SER A 1 98 ? 33.691 8.367 -51.515 1.00 52.50 98 SER A CA 1
ATOM 790 C C . SER A 1 98 ? 35.189 8.072 -51.673 1.00 52.50 98 SER A C 1
ATOM 792 O O . SER A 1 98 ? 35.595 6.918 -51.739 1.00 52.50 98 SER A O 1
ATOM 794 N N . MET A 1 99 ? 36.029 9.108 -51.714 1.00 50.12 99 MET A N 1
ATOM 795 C CA . MET A 1 99 ? 37.469 8.973 -51.432 1.00 50.12 99 MET A CA 1
ATOM 796 C C . MET A 1 99 ? 37.803 9.876 -50.240 1.00 50.12 99 MET A C 1
ATOM 798 O O . MET A 1 99 ? 38.351 10.970 -50.366 1.00 50.12 99 MET A O 1
ATOM 802 N N . GLY A 1 100 ? 37.326 9.457 -49.068 1.00 58.41 100 GLY A N 1
ATOM 803 C CA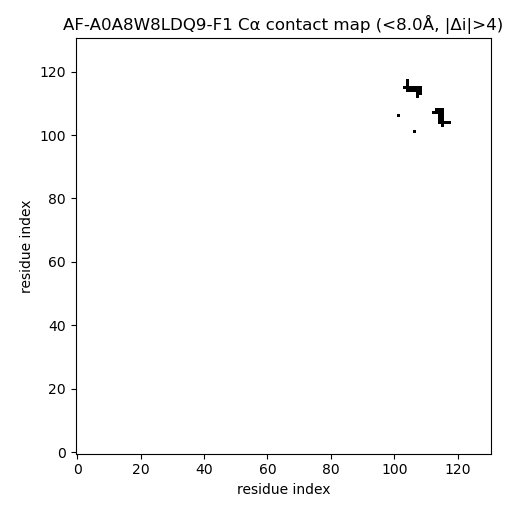 . GLY A 1 100 ? 37.376 10.214 -47.821 1.00 58.41 100 GLY A CA 1
ATOM 804 C C . GLY A 1 100 ? 38.733 10.153 -47.126 1.00 58.41 100 GLY A C 1
ATOM 805 O O . GLY A 1 100 ? 38.838 9.530 -46.078 1.00 58.41 100 GLY A O 1
ATOM 806 N N . ASN A 1 101 ? 39.731 10.857 -47.663 1.00 60.47 101 ASN A N 1
ATOM 807 C CA . ASN A 1 101 ? 40.984 11.163 -46.950 1.00 60.47 101 ASN A CA 1
ATOM 808 C C . ASN A 1 101 ? 41.275 12.675 -46.893 1.00 60.47 101 ASN A C 1
ATOM 810 O O . ASN A 1 101 ? 42.299 13.080 -46.353 1.00 60.47 101 ASN A O 1
ATOM 814 N N . ILE A 1 102 ? 40.390 13.515 -47.445 1.00 61.53 102 ILE A N 1
ATOM 815 C CA . ILE A 1 102 ? 40.587 14.967 -47.525 1.00 61.53 102 ILE A CA 1
ATOM 816 C C . ILE A 1 102 ? 39.688 15.655 -46.480 1.00 61.53 102 ILE A C 1
ATOM 818 O O . ILE A 1 1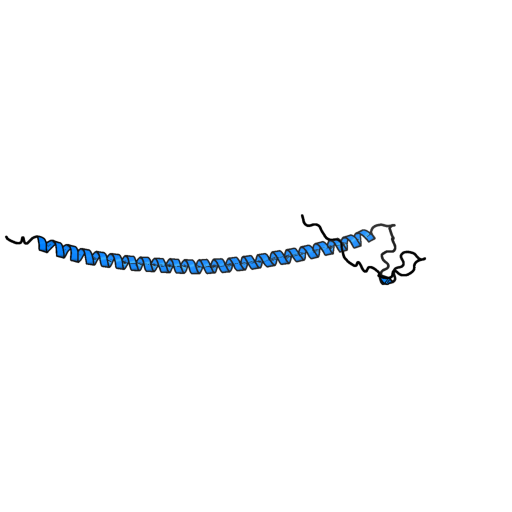02 ? 38.456 15.530 -46.574 1.00 61.53 102 ILE A O 1
ATOM 822 N N . PRO A 1 103 ? 40.276 16.364 -45.491 1.00 66.38 103 PRO A N 1
ATOM 823 C CA . PRO A 1 103 ? 39.548 17.183 -44.525 1.00 66.38 103 PRO A CA 1
ATOM 824 C C . PRO A 1 103 ? 38.577 18.143 -45.210 1.00 66.38 103 PRO A C 1
ATOM 826 O O . PRO A 1 103 ? 38.799 18.576 -46.339 1.00 66.38 103 PRO A O 1
ATOM 829 N N . GLU A 1 104 ? 37.483 18.490 -44.539 1.00 63.81 104 GLU A N 1
ATOM 830 C CA . GLU A 1 104 ? 36.406 19.263 -45.163 1.00 63.81 104 GLU A CA 1
ATOM 831 C C . GLU A 1 104 ? 36.855 20.644 -45.673 1.00 63.81 104 GLU A C 1
ATOM 833 O O . GLU A 1 104 ? 36.425 21.065 -46.745 1.00 63.81 104 GLU A O 1
ATOM 838 N N . ASP A 1 105 ? 37.811 21.267 -44.985 1.00 66.25 105 ASP A N 1
ATOM 839 C CA . ASP A 1 105 ? 38.413 22.563 -45.340 1.00 66.25 105 ASP A CA 1
ATOM 840 C C . ASP A 1 105 ? 39.388 22.476 -46.530 1.00 66.25 105 ASP A C 1
ATOM 842 O O . ASP A 1 105 ? 39.900 23.478 -47.023 1.00 66.25 105 ASP A O 1
ATOM 846 N N . GLN A 1 106 ? 39.676 21.259 -46.997 1.00 69.31 106 GLN A N 1
ATOM 847 C CA . GLN A 1 106 ? 40.562 20.980 -48.126 1.00 69.31 106 GLN A CA 1
ATOM 848 C C . GLN A 1 106 ? 39.799 20.493 -49.363 1.00 69.31 106 GLN A C 1
ATOM 850 O O . GLN A 1 106 ? 40.399 20.187 -50.393 1.00 69.31 106 GLN A O 1
ATOM 855 N N . ARG A 1 107 ? 38.465 20.426 -49.289 1.00 73.00 107 ARG A N 1
ATOM 856 C CA . ARG A 1 107 ? 37.630 20.043 -50.428 1.00 73.00 107 ARG A CA 1
ATOM 857 C C . ARG A 1 107 ? 37.597 21.183 -51.436 1.00 73.00 107 ARG A C 1
ATOM 859 O O . ARG A 1 107 ? 37.354 22.330 -51.075 1.00 73.00 107 ARG A O 1
ATOM 866 N N . ILE A 1 108 ? 37.829 20.852 -52.700 1.00 71.12 108 ILE A N 1
ATOM 867 C CA . ILE A 1 108 ? 37.787 21.795 -53.818 1.00 71.12 108 ILE A CA 1
ATOM 868 C C . ILE A 1 108 ? 36.526 21.474 -54.620 1.00 71.12 108 ILE A C 1
ATOM 870 O O . ILE A 1 108 ? 36.424 20.392 -55.194 1.00 71.12 108 ILE A O 1
ATOM 874 N N . LEU A 1 109 ? 35.545 22.383 -54.610 1.00 68.94 109 LEU A N 1
ATOM 875 C CA . LEU A 1 109 ? 34.300 22.216 -55.372 1.00 68.94 109 LEU A CA 1
ATOM 876 C C . LEU A 1 109 ? 34.475 22.637 -56.838 1.00 68.94 109 LEU A C 1
ATOM 878 O O . LEU A 1 109 ? 33.944 21.984 -57.730 1.00 68.94 109 LEU A O 1
ATOM 882 N N . ASP A 1 110 ? 35.255 23.696 -57.071 1.00 72.06 110 ASP A N 1
ATOM 883 C CA . ASP A 1 110 ? 35.661 24.169 -58.394 1.00 72.06 110 ASP A CA 1
ATOM 884 C C . ASP A 1 110 ? 37.198 24.274 -58.443 1.00 72.06 110 ASP A C 1
ATOM 886 O O . ASP A 1 110 ? 37.777 24.991 -57.616 1.00 72.06 110 ASP A O 1
ATOM 890 N N . PRO A 1 111 ? 37.874 23.604 -59.398 1.00 72.81 111 PRO A N 1
ATOM 891 C CA . PRO A 1 111 ? 39.325 23.673 -59.565 1.00 72.81 111 PRO A CA 1
ATOM 892 C C . PRO A 1 111 ? 39.899 25.094 -59.657 1.00 72.81 111 PRO A C 1
ATOM 894 O O . PRO A 1 111 ? 41.050 25.302 -59.282 1.00 72.81 111 PRO A O 1
ATOM 897 N N . LYS A 1 112 ? 39.118 26.077 -60.127 1.00 76.00 112 LYS A N 1
ATOM 898 C CA . LYS A 1 112 ? 39.562 27.478 -60.237 1.00 76.00 112 LYS A CA 1
ATOM 899 C C . LYS A 1 112 ? 39.535 28.244 -58.910 1.00 76.00 112 LYS A C 1
ATOM 901 O O . LYS A 1 112 ? 40.208 29.264 -58.797 1.00 76.00 112 LYS A O 1
ATOM 906 N N . HIS A 1 113 ? 38.775 27.770 -57.922 1.00 71.69 113 HIS A N 1
ATOM 907 C CA . HIS A 1 113 ? 38.467 28.512 -56.692 1.00 71.69 113 HIS A CA 1
ATOM 908 C C . HIS A 1 113 ? 39.170 27.973 -55.430 1.00 71.69 113 HIS A C 1
ATOM 910 O O . HIS A 1 113 ? 39.093 28.600 -54.375 1.00 71.69 113 HIS A O 1
ATOM 916 N N . GLY A 1 114 ? 39.916 26.868 -55.537 1.00 72.56 114 GLY A N 1
ATOM 917 C CA . GLY A 1 114 ? 40.751 26.338 -54.455 1.00 72.56 114 GLY A CA 1
ATOM 918 C C . GLY A 1 114 ? 39.973 25.750 -53.262 1.00 72.56 114 GLY A C 1
ATOM 919 O O . GLY A 1 114 ? 38.762 25.538 -53.342 1.00 72.56 114 GLY A O 1
ATOM 920 N N . PRO A 1 115 ? 40.675 25.415 -52.163 1.00 81.25 115 PRO A N 1
ATOM 921 C CA . PRO A 1 115 ? 40.078 24.802 -50.974 1.00 81.25 115 PRO A CA 1
ATOM 922 C C . PRO A 1 115 ? 39.011 25.667 -50.286 1.00 81.25 115 PRO A C 1
ATOM 924 O O . PRO A 1 115 ? 39.190 26.877 -50.116 1.00 81.25 115 PRO A O 1
ATOM 927 N N . ILE A 1 116 ? 37.915 25.039 -49.851 1.00 75.19 116 ILE A N 1
ATOM 928 C CA . ILE A 1 116 ? 36.798 25.713 -49.175 1.00 75.19 116 ILE A CA 1
ATOM 929 C C . ILE A 1 116 ? 37.232 26.235 -47.797 1.00 75.19 116 ILE A C 1
ATOM 931 O O . ILE A 1 116 ? 37.547 25.470 -46.892 1.00 75.19 116 ILE A O 1
ATOM 935 N N . LYS A 1 117 ? 37.156 27.553 -47.594 1.00 72.38 117 LYS A N 1
ATOM 936 C CA . LYS A 1 117 ? 37.338 28.180 -46.275 1.00 72.38 117 LYS A CA 1
ATOM 937 C C . LYS A 1 117 ? 35.998 28.182 -45.528 1.00 72.38 117 LYS A C 1
ATOM 939 O O . LYS A 1 117 ? 35.021 28.722 -46.045 1.00 72.38 117 LYS A O 1
ATOM 944 N N . LYS A 1 118 ? 35.928 27.607 -44.319 1.00 68.12 118 LYS A N 1
ATOM 945 C CA . LYS A 1 118 ? 34.731 27.650 -43.452 1.00 68.12 118 LYS A CA 1
ATOM 946 C C . LYS A 1 118 ? 34.448 29.097 -43.028 1.00 68.12 118 LYS A C 1
ATOM 948 O O . LYS A 1 118 ? 34.975 29.577 -42.031 1.00 68.12 118 LYS A O 1
ATOM 953 N N . ALA A 1 119 ? 33.607 29.797 -43.777 1.00 67.94 119 ALA A N 1
ATOM 954 C CA . ALA A 1 119 ? 33.082 31.097 -43.383 1.00 67.94 119 ALA A CA 1
ATOM 955 C C . ALA A 1 119 ? 31.553 31.044 -43.413 1.00 67.94 119 ALA A C 1
ATOM 957 O O . ALA A 1 119 ? 30.928 31.286 -44.440 1.00 67.94 119 ALA A O 1
ATOM 958 N N . ALA A 1 120 ? 30.951 30.714 -42.272 1.00 63.53 120 ALA A N 1
ATOM 959 C CA . ALA A 1 120 ? 29.521 30.885 -42.047 1.00 63.53 120 ALA A CA 1
ATOM 960 C C . ALA A 1 120 ? 29.301 31.388 -40.615 1.00 63.53 120 ALA A C 1
ATOM 962 O O . ALA A 1 120 ? 28.936 30.636 -39.719 1.00 63.53 120 ALA A O 1
ATOM 963 N N . ALA A 1 121 ? 29.565 32.676 -40.391 1.00 64.12 121 ALA A N 1
ATOM 964 C CA . ALA A 1 121 ? 29.086 33.370 -39.202 1.00 64.12 121 ALA A CA 1
ATOM 965 C C . ALA A 1 121 ? 27.686 33.918 -39.510 1.00 64.12 121 ALA A C 1
ATOM 967 O O . ALA A 1 121 ? 27.541 35.019 -40.044 1.00 64.12 121 ALA A O 1
ATOM 968 N N . VAL A 1 122 ? 26.650 33.131 -39.220 1.00 65.25 122 VAL A N 1
ATOM 969 C CA . VAL A 1 122 ? 25.266 33.619 -39.243 1.00 65.25 122 VAL A CA 1
ATOM 970 C C . VAL A 1 122 ? 25.042 34.383 -37.940 1.00 65.25 122 VAL A C 1
ATOM 972 O O . VAL A 1 122 ? 25.120 33.806 -36.861 1.00 65.25 122 VAL A O 1
ATOM 975 N N . LYS A 1 123 ? 24.841 35.701 -38.031 1.00 68.56 123 LYS A N 1
ATOM 976 C CA . LYS A 1 123 ? 24.798 36.595 -36.858 1.00 68.56 123 LYS A CA 1
ATOM 977 C C . LYS A 1 123 ? 23.525 36.422 -36.016 1.00 68.56 123 LYS A C 1
ATOM 979 O O . LYS A 1 123 ? 23.551 36.712 -34.826 1.00 68.56 123 LYS A O 1
ATOM 984 N N . SER A 1 124 ? 22.447 35.916 -36.609 1.00 71.06 124 SER A N 1
ATOM 985 C CA . SER A 1 124 ? 21.237 35.467 -35.915 1.00 71.06 124 SER A CA 1
ATOM 986 C C . SER A 1 124 ? 20.355 34.663 -36.871 1.00 71.06 124 SER A C 1
ATOM 988 O O . SER A 1 124 ? 20.325 34.926 -38.075 1.00 71.06 124 SER A O 1
ATOM 990 N N . LEU A 1 125 ? 19.671 33.652 -36.338 1.00 78.31 125 LEU A N 1
ATOM 991 C CA . LEU A 1 125 ? 18.697 32.852 -37.080 1.00 78.31 125 LEU A CA 1
ATOM 992 C C . LEU A 1 125 ? 17.325 33.551 -37.086 1.00 78.31 125 LEU A C 1
ATOM 994 O O . LEU A 1 125 ? 17.032 34.306 -36.155 1.00 78.31 125 LEU A O 1
ATOM 998 N 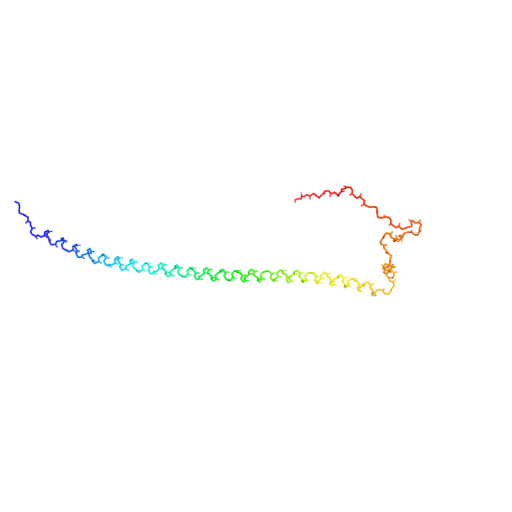N . PRO A 1 126 ? 16.487 33.321 -38.112 1.00 79.69 126 PRO A N 1
ATOM 999 C CA . PRO A 1 126 ? 15.134 33.870 -38.154 1.00 79.69 126 PRO A CA 1
ATOM 1000 C C . PRO A 1 126 ? 14.270 33.314 -37.011 1.00 79.69 126 PRO A C 1
ATOM 1002 O O . PRO A 1 126 ? 14.373 32.137 -36.662 1.00 79.69 126 PRO A O 1
ATOM 1005 N N . SER A 1 127 ? 13.429 34.174 -36.430 1.00 76.50 127 SER A N 1
ATOM 1006 C CA . SER A 1 127 ? 12.484 33.796 -35.373 1.00 76.50 127 SER A CA 1
ATOM 1007 C C . SER A 1 127 ? 11.378 32.904 -35.929 1.00 76.50 127 SER A C 1
ATOM 1009 O O . SER A 1 127 ? 10.923 33.100 -37.055 1.00 76.50 127 SER A O 1
ATOM 1011 N N . LEU A 1 128 ? 10.945 31.932 -35.128 1.00 81.38 128 LEU A N 1
ATOM 1012 C CA . LEU A 1 128 ? 9.808 31.076 -35.441 1.00 81.38 128 LEU A CA 1
ATOM 1013 C C . LEU A 1 128 ? 8.540 31.705 -34.858 1.00 81.38 128 LEU A C 1
ATOM 1015 O O . LEU A 1 128 ? 8.499 32.016 -33.669 1.00 81.38 128 LEU A O 1
ATOM 1019 N N . GLU A 1 129 ? 7.518 31.881 -35.691 1.00 72.88 129 GLU A N 1
ATOM 1020 C CA . GLU A 1 129 ? 6.199 32.339 -35.254 1.00 72.88 129 GLU A CA 1
ATOM 1021 C C . GLU A 1 129 ? 5.497 31.211 -34.485 1.00 72.88 129 GLU A C 1
ATOM 1023 O O . GLU A 1 129 ? 5.296 30.112 -35.008 1.00 72.88 129 GLU A O 1
ATOM 1028 N N . THR A 1 130 ? 5.136 31.466 -33.230 1.00 69.38 130 THR A N 1
ATOM 1029 C CA . THR A 1 130 ? 4.323 30.557 -32.413 1.00 69.38 130 THR A CA 1
ATOM 1030 C C . THR A 1 130 ? 2.847 30.751 -32.753 1.00 69.38 130 THR A C 1
ATOM 1032 O O . THR A 1 130 ? 2.322 31.845 -32.551 1.00 69.38 130 THR A O 1
ATOM 1035 N N . THR A 1 131 ? 2.193 29.703 -33.265 1.00 56.69 131 THR A N 1
ATOM 1036 C CA . THR A 1 131 ? 0.721 29.605 -33.349 1.00 56.69 131 THR A CA 1
ATOM 1037 C C . THR A 1 131 ? 0.166 28.975 -32.083 1.00 56.69 131 THR A C 1
ATOM 1039 O O . THR A 1 131 ? 0.794 28.001 -31.606 1.00 56.69 131 THR A O 1
#

Radius of gyration: 45.24 Å; Cα contacts (8 Å, |Δi|>4): 17; chains: 1; bounding box: 94×43×116 Å

Sequence (131 aa):
SGKTPRDLKNFDDLSDANKYMIRSLEKEKQMLQGQMRDIEWRLDQESKAYHKANDERKTYSLEINSTKGSINDFSTRTKLSSSRDALDTIPGSRTPRSMGNIPEDQRILDPKHGPIKKAAAVKSLPSLETT

Secondary structure (DSSP, 8-state):
-PPPTTTTHHHHHHHHHHHHHHHHHHHHHHHHHHHHHHHHHHHHHHHHHHHHHHHHHHHHHHHHHHHHHHHHHHHHHHHHHHHHHHTTT-TT---S---TTS-GGG--SSTTT-SPP-----S-PPPPPP-

Organism: Magallana gigas (NCBI:txid29159)

InterPro domains:
  IPR028022 Protein of unknown function DUF4600 [PF15372] (7-76)
  IPR028022 Protein of unknown function DUF4600 [PTHR28671] (7-129)

pLDDT: mean 76.92, std 18.89, range [42.0, 98.75]

Foldseek 3Di:
DDDDPPVVVVVVVVVVVVVVVVVVVVVVVVVVVVVVVVVVVVVVVVVVVVVVVVVVVVVVVVVVVVVVVVVVVVVVVVVVVVVVVVVVPDVPPPPVPPPPPAPQQQDDPDPVPGGHDPDDPPVDDDDDDDD

Solvent-accessible surface area (backbone atoms only — not comparable to full-atom values): 8142 Å² total; per-residue (Å²): 138,82,85,70,87,67,72,68,62,60,59,57,58,52,54,53,54,48,54,53,49,52,54,49,50,52,52,50,50,54,50,52,57,49,52,51,52,51,51,54,51,51,50,53,52,50,50,54,53,50,53,52,54,51,52,53,52,50,52,53,52,50,52,51,51,51,50,52,50,54,52,51,55,50,53,54,51,51,52,56,50,50,57,57,55,61,63,73,68,54,95,80,71,78,65,88,82,81,72,87,83,67,57,77,59,61,42,59,92,44,91,90,71,48,55,40,75,95,78,81,84,76,92,71,80,86,83,81,85,85,130